Protein AF-A0A954QQU3-F1 (afdb_monomer_lite)

pLDDT: mean 91.61, std 10.64, range [36.62, 98.62]

Sequence (138 aa):
MNYIKKNVLDWFEQRMQLRDSVMLVAKHPIPAEVAKQQGWWYVFGSVTMTLFVLQVVTGICLAMVYEPTAAKAYTSLQTLNYETPFGWLIRAIHYWSASGIIVMMVMHMTRVFLMGAFKYPREVTWLFGVGLLALTLA

Foldseek 3Di:
DDDPPPDVVVVCCVPVVCVVVVCCVVPPDDPPVCCVPCPPLVCLVVLLVVLVVLLVVLVVVLVVQADPDPVCRVVSLVCLCPVDVCSVVSVVSNVVSLVSNLVSLVSNLVCCVVVVVCDPPNVVVNVVSVVVNVVSVD

Radius of gyration: 21.56 Å; chains: 1; bounding box: 44×42×62 Å

Structure (mmCIF, N/CA/C/O backbone):
data_AF-A0A954QQU3-F1
#
_entry.id   AF-A0A954QQU3-F1
#
loop_
_atom_site.group_PDB
_atom_site.id
_atom_site.type_symbol
_atom_site.label_atom_id
_atom_site.label_alt_id
_atom_site.label_comp_id
_atom_site.label_asym_id
_atom_site.label_entity_id
_atom_site.label_seq_id
_atom_site.pdbx_PDB_ins_code
_atom_site.Cartn_x
_atom_site.Cartn_y
_atom_site.Cartn_z
_atom_site.occupancy
_atom_site.B_iso_or_equiv
_atom_site.auth_seq_id
_atom_site.auth_comp_id
_atom_site.auth_asym_id
_atom_site.auth_atom_id
_atom_site.pdbx_PDB_model_num
ATOM 1 N N . MET A 1 1 ? 12.286 30.405 35.031 1.00 36.62 1 MET A N 1
ATOM 2 C CA . MET A 1 1 ? 12.736 30.735 33.661 1.00 36.62 1 MET A CA 1
ATOM 3 C C . MET A 1 1 ? 13.336 29.466 33.060 1.00 36.62 1 MET A C 1
ATOM 5 O O . MET A 1 1 ? 14.492 29.168 33.331 1.00 36.62 1 MET A O 1
ATOM 9 N N . ASN A 1 2 ? 12.541 28.638 32.372 1.00 42.75 2 ASN A N 1
ATOM 10 C CA . ASN A 1 2 ? 13.032 27.356 31.851 1.00 42.75 2 ASN A CA 1
ATOM 11 C C . ASN A 1 2 ? 13.875 27.599 30.596 1.00 42.75 2 ASN A C 1
ATOM 13 O O . ASN A 1 2 ? 13.363 28.033 29.566 1.00 42.75 2 ASN A O 1
ATOM 17 N N . TYR A 1 3 ? 15.175 27.338 30.712 1.00 51.41 3 TYR A N 1
ATOM 18 C CA . TYR A 1 3 ? 16.127 27.366 29.609 1.00 51.41 3 TYR A CA 1
ATOM 19 C C . TYR A 1 3 ? 15.754 26.286 28.587 1.00 51.41 3 TYR A C 1
ATOM 21 O O . TYR A 1 3 ? 15.961 25.095 28.816 1.00 51.41 3 TYR A O 1
ATOM 29 N N . ILE A 1 4 ? 15.192 26.707 27.453 1.00 60.66 4 ILE A N 1
ATOM 30 C CA . ILE A 1 4 ? 14.958 25.845 26.293 1.00 60.66 4 ILE A CA 1
ATOM 31 C C . ILE A 1 4 ? 16.334 25.433 25.761 1.00 60.66 4 ILE A C 1
ATOM 33 O O . ILE A 1 4 ? 17.035 26.247 25.155 1.00 60.66 4 ILE A O 1
ATOM 37 N N . LYS A 1 5 ? 16.735 24.172 25.966 1.00 58.28 5 LYS A N 1
ATOM 38 C CA . LYS A 1 5 ? 17.757 23.557 25.112 1.00 58.28 5 LYS A CA 1
ATOM 39 C C . LYS A 1 5 ? 17.168 23.532 23.708 1.00 58.28 5 LYS A C 1
ATOM 41 O O . LYS A 1 5 ? 16.339 22.685 23.433 1.00 58.28 5 LYS A O 1
ATOM 46 N N . LYS A 1 6 ? 17.529 24.495 22.857 1.00 66.75 6 LYS A N 1
ATOM 47 C CA . LYS A 1 6 ? 17.049 24.572 21.471 1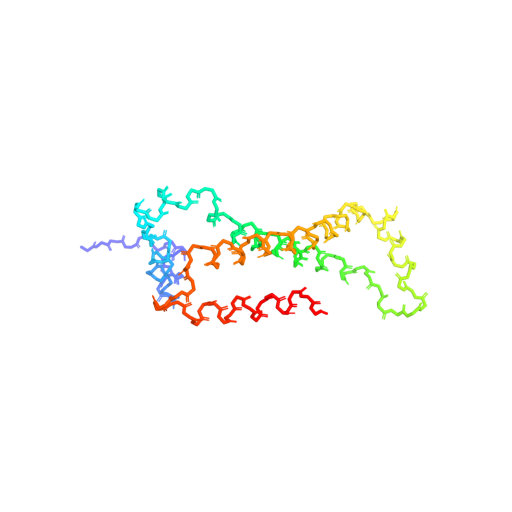.00 66.75 6 LYS A CA 1
ATOM 48 C C . LYS A 1 6 ? 17.686 23.450 20.657 1.00 66.75 6 LYS A C 1
ATOM 50 O O . LYS A 1 6 ? 18.688 23.667 19.981 1.00 66.75 6 LYS A O 1
ATOM 55 N N . ASN A 1 7 ? 17.124 22.252 20.742 1.00 83.31 7 ASN A N 1
ATOM 56 C CA . ASN A 1 7 ? 17.472 21.189 19.814 1.00 83.31 7 ASN A CA 1
ATOM 57 C C . ASN A 1 7 ? 16.719 21.415 18.495 1.00 83.31 7 ASN A C 1
ATOM 59 O O . ASN A 1 7 ? 15.717 22.130 18.448 1.00 83.31 7 ASN A O 1
ATOM 63 N N . VAL A 1 8 ? 17.196 20.800 17.409 1.00 84.19 8 VAL A N 1
ATOM 64 C CA . VAL A 1 8 ? 16.581 20.915 16.069 1.00 84.19 8 VAL A CA 1
ATOM 65 C C . VAL A 1 8 ? 15.079 20.595 16.105 1.00 84.19 8 VAL A C 1
ATOM 67 O O . VAL A 1 8 ? 14.292 21.234 15.411 1.00 84.19 8 VAL A O 1
ATOM 70 N N . LEU A 1 9 ? 14.674 19.671 16.980 1.00 82.62 9 LEU A N 1
ATOM 71 C CA . LEU A 1 9 ? 13.276 19.298 17.198 1.00 82.62 9 LEU A CA 1
ATOM 72 C C . LEU A 1 9 ? 12.420 20.459 17.727 1.00 82.62 9 LEU A C 1
ATOM 74 O O . LEU A 1 9 ? 11.331 20.684 17.208 1.00 82.62 9 LEU A O 1
ATOM 78 N N . ASP A 1 10 ? 12.914 21.240 18.691 1.00 85.25 10 ASP A N 1
ATOM 79 C CA . ASP A 1 10 ? 12.165 22.373 19.255 1.00 85.25 10 ASP A CA 1
ATOM 80 C C . ASP A 1 10 ? 12.050 23.530 18.252 1.00 85.25 10 ASP A C 1
ATOM 82 O O . ASP A 1 10 ? 11.038 24.226 18.199 1.00 85.25 10 ASP A O 1
ATOM 86 N N . TRP A 1 11 ? 13.072 23.719 17.410 1.00 86.12 11 TRP A N 1
ATOM 87 C CA . TRP A 1 11 ? 13.041 24.689 16.310 1.00 86.12 11 TRP A CA 1
ATOM 88 C C . TRP A 1 11 ? 12.014 24.316 15.232 1.00 86.12 11 TRP A C 1
ATOM 90 O O . TRP A 1 11 ? 11.355 25.207 14.682 1.00 86.12 11 TRP A O 1
ATOM 100 N N . PHE A 1 12 ? 11.890 23.017 14.929 1.00 86.69 12 PHE A N 1
ATOM 101 C CA . PHE A 1 12 ? 10.926 22.494 13.960 1.00 86.69 12 PHE A CA 1
ATOM 102 C C . PHE A 1 12 ? 9.504 22.602 14.509 1.00 86.69 12 PHE A C 1
ATOM 104 O O . PHE A 1 12 ? 8.615 23.097 13.820 1.00 86.69 12 PHE A O 1
ATOM 111 N N . GLU A 1 13 ? 9.312 22.246 15.780 1.00 88.38 13 GLU A N 1
ATOM 112 C CA . GLU A 1 13 ? 8.013 22.329 16.441 1.00 88.38 13 GLU A CA 1
ATOM 113 C C . GLU A 1 13 ? 7.488 23.765 16.521 1.00 88.38 13 GLU A C 1
ATOM 115 O O . GLU A 1 13 ? 6.323 24.004 16.230 1.00 88.38 13 GLU A O 1
ATOM 120 N N . GLN A 1 14 ? 8.343 24.753 16.800 1.00 88.38 14 GLN A N 1
ATOM 121 C CA . GLN A 1 14 ? 7.928 26.163 16.815 1.00 88.38 14 GLN A CA 1
ATOM 122 C C . GLN A 1 14 ? 7.365 26.662 15.473 1.00 88.38 14 GLN A C 1
ATOM 124 O O . GLN A 1 14 ? 6.564 27.596 15.458 1.00 88.38 14 GLN A O 1
ATOM 129 N N . ARG A 1 15 ? 7.789 26.069 14.351 1.00 90.19 15 ARG A N 1
ATOM 130 C CA . ARG A 1 15 ? 7.340 26.448 13.000 1.00 90.19 15 ARG A CA 1
ATOM 131 C C . ARG A 1 15 ? 6.144 25.642 12.542 1.00 90.19 15 ARG A C 1
ATOM 133 O O . ARG A 1 15 ? 5.222 26.198 11.961 1.00 90.19 15 ARG A O 1
ATOM 140 N N . MET A 1 16 ? 6.209 24.336 12.767 1.00 89.12 16 MET A N 1
ATOM 141 C CA . MET A 1 16 ? 5.265 23.383 12.204 1.00 89.12 16 MET A CA 1
ATOM 142 C C . MET A 1 16 ? 4.075 23.138 13.133 1.00 89.12 16 MET A C 1
ATOM 144 O O . MET A 1 16 ? 3.003 22.807 12.640 1.00 89.12 16 MET A O 1
ATOM 148 N N . GLN A 1 17 ? 4.252 23.314 14.450 1.00 88.31 17 GLN A N 1
ATOM 149 C CA . GLN A 1 17 ? 3.225 23.121 15.485 1.00 88.31 17 GLN A CA 1
ATOM 150 C C . GLN A 1 17 ? 2.485 21.780 15.325 1.00 88.31 17 GLN A C 1
ATOM 152 O O . GLN A 1 17 ? 1.267 21.678 15.475 1.00 88.31 17 GLN A O 1
ATOM 157 N N . LEU A 1 18 ? 3.231 20.738 14.941 1.00 87.38 18 LEU A N 1
ATOM 158 C CA . LEU A 1 18 ? 2.668 19.443 14.561 1.00 87.38 18 LEU A CA 1
ATOM 159 C C . LEU A 1 18 ? 2.561 18.491 15.742 1.00 87.38 18 LEU A C 1
ATOM 161 O O . LEU A 1 18 ? 1.785 17.538 15.661 1.00 87.38 18 LEU A O 1
ATOM 165 N N . ARG A 1 19 ? 3.318 18.707 16.823 1.00 86.06 19 ARG A N 1
ATOM 166 C CA . ARG A 1 19 ? 3.365 17.770 1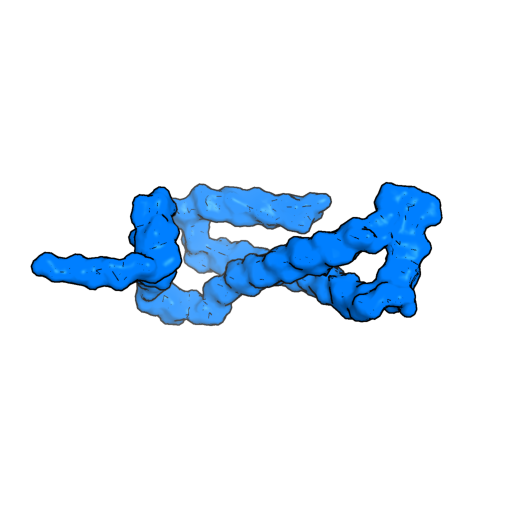7.946 1.00 86.06 19 ARG A CA 1
ATOM 167 C C . ARG A 1 19 ? 1.980 17.504 18.500 1.00 86.06 19 ARG A C 1
ATOM 169 O O . ARG A 1 19 ? 1.625 16.342 18.654 1.00 86.06 19 ARG A O 1
ATOM 176 N N . ASP A 1 20 ? 1.183 18.535 18.740 1.00 84.19 20 ASP A N 1
ATOM 177 C CA . ASP A 1 20 ? -0.147 18.353 19.322 1.00 84.19 20 ASP A CA 1
ATOM 178 C C . ASP A 1 20 ? -1.077 17.578 18.379 1.00 84.19 20 ASP A C 1
ATOM 180 O O . ASP A 1 20 ? -1.757 16.646 18.810 1.00 84.19 20 ASP A O 1
ATOM 184 N N . SER A 1 21 ? -1.018 17.866 17.075 1.00 87.62 21 SER A N 1
ATOM 185 C CA . SER A 1 21 ? -1.794 17.155 16.049 1.00 87.62 21 SER A CA 1
ATOM 186 C C . SER A 1 21 ? -1.391 15.680 15.927 1.00 87.62 21 SER A C 1
ATOM 188 O O . SER A 1 21 ? -2.243 14.795 15.874 1.00 87.62 21 SER A O 1
ATOM 190 N N . VAL A 1 22 ? -0.087 15.389 15.927 1.00 88.00 22 VAL A N 1
ATOM 191 C CA . VAL A 1 22 ? 0.434 14.016 15.857 1.00 88.00 22 VAL A CA 1
ATOM 192 C C . VAL A 1 22 ? 0.106 13.249 17.135 1.00 88.00 22 VAL A C 1
ATOM 194 O O . VAL A 1 22 ? -0.347 12.106 17.077 1.00 88.00 22 VAL A O 1
ATOM 197 N N . MET A 1 23 ? 0.299 13.872 18.298 1.00 86.88 23 MET A N 1
ATOM 198 C CA . MET A 1 23 ? 0.034 13.244 19.590 1.00 86.88 23 MET A CA 1
ATOM 199 C C . MET A 1 23 ? -1.456 12.980 19.808 1.00 86.88 23 MET A C 1
ATOM 201 O O . MET A 1 23 ? -1.786 11.974 20.433 1.00 86.88 23 MET A O 1
ATOM 205 N N . LEU A 1 24 ? -2.342 13.828 19.273 1.00 89.00 24 LEU A N 1
ATOM 206 C CA . LEU A 1 24 ? -3.790 13.610 19.284 1.00 89.00 24 LEU A CA 1
ATOM 207 C C . LEU A 1 24 ? -4.163 12.299 18.583 1.00 89.00 24 LEU A C 1
ATOM 209 O O . LEU A 1 24 ? -4.920 11.500 19.131 1.00 89.00 24 LEU A O 1
ATOM 213 N N . VAL A 1 25 ? -3.605 12.061 17.394 1.00 88.38 25 VAL A N 1
ATOM 214 C CA . VAL A 1 25 ? -3.863 10.840 16.618 1.00 88.38 25 VAL A CA 1
ATOM 215 C C . VAL A 1 25 ? -3.197 9.631 17.275 1.00 88.38 25 VAL A C 1
ATOM 217 O O . VAL A 1 25 ? -3.837 8.600 17.466 1.00 88.38 25 VAL A O 1
ATOM 220 N N . ALA A 1 26 ? -1.930 9.759 17.676 1.00 88.81 26 ALA A N 1
ATOM 221 C CA . ALA A 1 26 ? -1.150 8.655 18.233 1.00 88.81 26 ALA A CA 1
ATOM 222 C C . ALA A 1 26 ? -1.686 8.146 19.581 1.00 88.81 26 ALA A C 1
ATOM 224 O O . ALA A 1 26 ? -1.542 6.967 19.895 1.00 88.81 26 ALA A O 1
ATOM 225 N N . LYS A 1 27 ? -2.289 9.026 20.389 1.00 89.81 27 LYS A N 1
ATOM 226 C CA . LYS A 1 27 ? -2.865 8.677 21.696 1.00 89.81 27 LYS A CA 1
ATOM 227 C C . LYS A 1 27 ? -4.372 8.440 21.653 1.00 89.81 27 LYS A C 1
ATOM 229 O O . LYS A 1 27 ? -4.977 8.310 22.717 1.00 89.81 27 LYS A O 1
ATOM 234 N N . HIS A 1 28 ? -4.988 8.403 20.472 1.00 86.81 28 HIS A N 1
ATOM 235 C CA . HIS A 1 28 ? -6.425 8.188 20.375 1.00 86.81 28 HIS A CA 1
ATOM 236 C C . HIS A 1 28 ? -6.797 6.814 20.968 1.00 86.81 28 HIS A C 1
ATOM 238 O O . HIS A 1 28 ? -6.295 5.791 20.492 1.00 86.81 28 HIS A O 1
ATOM 244 N N . PRO A 1 29 ? -7.628 6.756 22.026 1.00 85.69 29 PRO A N 1
ATOM 245 C CA . PRO A 1 29 ? -7.900 5.508 22.721 1.00 85.69 29 PRO A CA 1
ATOM 246 C C . PRO A 1 29 ? -8.801 4.603 21.881 1.00 85.69 29 PRO A C 1
ATOM 248 O O . PRO A 1 29 ? -9.761 5.054 21.259 1.00 85.69 29 PRO A O 1
ATOM 251 N N . ILE A 1 30 ? -8.527 3.301 21.918 1.00 81.81 30 ILE A N 1
ATOM 252 C CA . ILE A 1 30 ? -9.427 2.286 21.368 1.00 81.81 30 ILE A CA 1
ATOM 253 C C . ILE A 1 30 ? -10.374 1.865 22.501 1.00 81.81 30 ILE A C 1
ATOM 255 O O . ILE A 1 30 ? -9.883 1.371 23.519 1.00 81.81 30 ILE A O 1
ATOM 259 N N . PRO A 1 31 ? -11.703 2.038 22.368 1.00 81.31 31 PRO A N 1
ATOM 260 C CA . PRO A 1 31 ? -12.648 1.605 23.394 1.00 81.31 31 PRO A CA 1
ATOM 261 C C . PRO A 1 31 ? -12.487 0.109 23.695 1.00 81.31 31 PRO A C 1
ATOM 263 O O . PRO A 1 31 ? -12.406 -0.710 22.772 1.00 81.31 31 PRO A O 1
ATOM 266 N N . ALA A 1 32 ? -12.436 -0.258 24.976 1.00 79.56 32 ALA A N 1
ATOM 267 C CA . ALA A 1 32 ? -12.147 -1.626 25.408 1.00 79.56 32 ALA A CA 1
ATOM 268 C C . ALA A 1 32 ? -13.196 -2.630 24.898 1.00 79.56 32 ALA A C 1
ATOM 270 O O . ALA A 1 32 ? -12.869 -3.765 24.547 1.00 79.56 32 ALA A O 1
ATOM 271 N N . GLU A 1 33 ? -14.449 -2.196 24.788 1.00 76.69 33 GLU A N 1
ATOM 272 C CA . GLU A 1 33 ? -15.567 -2.967 24.251 1.00 76.69 33 GLU A CA 1
ATOM 273 C C . GLU A 1 33 ? -15.334 -3.330 22.781 1.00 76.69 33 GLU A C 1
ATOM 275 O O . GLU A 1 33 ? -15.543 -4.476 22.383 1.00 76.69 33 GLU A O 1
ATOM 280 N N . VAL A 1 34 ? -14.837 -2.378 21.984 1.00 74.88 34 VAL A N 1
ATOM 281 C CA . VAL A 1 34 ? -14.518 -2.583 20.563 1.00 74.88 34 VAL A CA 1
ATOM 282 C C . VAL A 1 34 ? -13.327 -3.525 20.423 1.00 74.88 34 VAL A C 1
ATOM 284 O O . VAL A 1 34 ? -13.382 -4.467 19.632 1.00 74.88 34 VAL A O 1
ATOM 287 N N . ALA A 1 35 ? -12.283 -3.324 21.231 1.00 73.44 35 ALA A N 1
ATOM 288 C CA . ALA A 1 35 ? -11.108 -4.193 21.243 1.00 73.44 35 ALA A CA 1
ATOM 289 C C . ALA A 1 35 ? -11.477 -5.650 21.584 1.00 73.44 35 ALA A C 1
ATOM 291 O O . ALA A 1 35 ? -11.011 -6.580 20.925 1.00 73.44 35 ALA A O 1
ATOM 292 N N . LYS A 1 36 ? -12.371 -5.852 22.561 1.00 73.25 36 LYS A N 1
ATOM 293 C CA . LYS A 1 36 ? -12.833 -7.179 22.987 1.00 73.25 36 LYS A CA 1
ATOM 294 C C . LYS A 1 36 ? -13.736 -7.862 21.954 1.00 73.25 36 LYS A C 1
ATOM 296 O O . LYS A 1 36 ? -13.626 -9.070 21.771 1.00 73.25 36 LYS A O 1
ATOM 301 N N . GLN A 1 37 ? -14.628 -7.118 21.298 1.00 72.31 37 GLN A N 1
ATOM 302 C CA . GLN A 1 37 ? -15.587 -7.677 20.335 1.00 72.31 37 GLN A CA 1
ATOM 303 C C . GLN A 1 37 ? -14.973 -7.953 18.959 1.00 72.31 37 GLN A C 1
ATOM 305 O O . GLN A 1 37 ? -15.361 -8.911 18.297 1.00 72.31 37 GLN A O 1
ATOM 310 N N . GLN A 1 38 ? -14.038 -7.114 18.508 1.00 73.69 38 GLN A N 1
ATOM 311 C CA . GLN A 1 38 ? -13.494 -7.207 17.151 1.00 73.69 38 GLN A CA 1
ATOM 312 C C . GLN A 1 38 ? -12.234 -8.078 17.078 1.00 73.69 38 GLN A C 1
ATOM 314 O O . GLN A 1 38 ? -11.980 -8.679 16.036 1.00 73.69 38 GLN A O 1
ATOM 319 N N . GLY A 1 39 ? -11.445 -8.176 18.157 1.00 81.94 39 GLY A N 1
ATOM 320 C CA . GLY A 1 39 ? -10.236 -9.004 18.197 1.00 81.94 39 GLY A CA 1
ATOM 321 C C . GLY A 1 39 ? -9.320 -8.792 16.983 1.00 81.94 39 GLY A C 1
ATOM 322 O O . GLY A 1 39 ? -9.028 -7.662 16.592 1.00 81.94 39 GLY A O 1
ATOM 323 N N . TRP A 1 40 ? -8.900 -9.890 16.347 1.00 84.88 40 TRP A N 1
ATOM 324 C CA . TRP A 1 40 ? -8.012 -9.871 15.175 1.00 84.88 40 TRP A CA 1
ATOM 325 C C . TRP A 1 40 ? -8.656 -9.332 13.885 1.00 84.88 40 TRP A C 1
ATOM 327 O O . TRP A 1 40 ? -7.936 -8.943 12.967 1.00 84.88 40 TRP A O 1
ATOM 337 N N . TRP A 1 41 ? -9.988 -9.230 13.809 1.00 86.19 41 TRP A N 1
ATOM 338 C CA . TRP A 1 41 ? -10.691 -8.745 12.611 1.00 86.19 41 TRP A CA 1
ATOM 339 C C . TRP A 1 41 ? -10.416 -7.265 12.303 1.00 86.19 41 TRP A C 1
ATOM 341 O O . TRP A 1 41 ? -10.555 -6.834 11.157 1.00 86.19 41 TRP A O 1
ATOM 351 N N . TYR A 1 42 ? -9.993 -6.475 13.297 1.00 87.62 42 TYR A N 1
ATOM 352 C CA . TYR A 1 42 ? -9.649 -5.061 13.098 1.00 87.62 42 TYR A CA 1
ATOM 353 C C . TYR A 1 42 ? -8.363 -4.854 12.284 1.00 87.62 42 TYR A C 1
ATOM 355 O O . TYR A 1 42 ? -8.150 -3.776 11.730 1.00 87.62 42 TYR A O 1
ATOM 363 N N . VAL A 1 43 ? -7.518 -5.885 12.175 1.00 91.88 43 VAL A N 1
ATOM 364 C CA . VAL A 1 43 ? -6.174 -5.779 11.590 1.00 91.88 43 VAL A CA 1
ATOM 365 C C . VAL A 1 43 ? -6.211 -5.714 10.058 1.00 91.88 43 VAL A C 1
ATOM 367 O O . VAL A 1 43 ? -5.330 -5.124 9.447 1.00 91.88 43 VAL A O 1
ATOM 370 N N . PHE A 1 44 ? -7.257 -6.219 9.398 1.00 95.38 44 PHE A N 1
ATOM 371 C CA . PHE A 1 44 ? -7.306 -6.262 7.926 1.00 95.38 44 PHE A CA 1
ATOM 372 C C . PHE A 1 44 ? -7.173 -4.892 7.251 1.00 95.38 44 PHE A C 1
ATOM 374 O O . PHE A 1 44 ? -6.593 -4.792 6.171 1.00 95.38 44 PHE A O 1
ATOM 381 N N . GLY A 1 45 ? -7.653 -3.825 7.899 1.00 94.56 45 GLY A N 1
ATOM 382 C CA . GLY A 1 45 ? -7.491 -2.466 7.378 1.00 94.56 45 GLY A CA 1
ATOM 383 C C . GLY A 1 45 ? -6.027 -2.021 7.365 1.00 94.56 45 GLY A C 1
ATOM 384 O O . GLY A 1 45 ? -5.551 -1.505 6.355 1.00 94.56 45 GLY A O 1
ATOM 385 N N . SER A 1 46 ? -5.287 -2.273 8.451 1.00 94.56 46 SER A N 1
ATOM 386 C CA . SER A 1 46 ? -3.866 -1.922 8.521 1.00 94.56 46 SER A CA 1
ATOM 387 C C . SER A 1 46 ? -3.014 -2.808 7.617 1.00 94.56 46 SER A C 1
ATOM 389 O O . SER A 1 46 ? -2.132 -2.274 6.956 1.00 94.56 46 SER A O 1
ATOM 391 N N . VAL A 1 47 ? -3.318 -4.106 7.482 1.00 97.44 47 VAL A N 1
ATOM 392 C CA . VAL A 1 47 ? -2.629 -4.976 6.504 1.00 97.44 47 VAL A CA 1
ATOM 393 C C . VAL A 1 47 ? -2.827 -4.458 5.083 1.00 97.44 47 VAL A C 1
ATOM 395 O O . VAL A 1 47 ? -1.856 -4.348 4.340 1.00 97.44 47 VAL A O 1
ATOM 398 N N . THR A 1 48 ? -4.056 -4.081 4.714 1.00 97.94 48 THR A N 1
ATOM 399 C CA . THR A 1 48 ? -4.345 -3.502 3.391 1.00 97.94 48 THR A CA 1
ATOM 400 C C . THR A 1 48 ? -3.508 -2.242 3.150 1.00 97.94 48 THR A C 1
ATOM 402 O O . THR A 1 48 ? -2.900 -2.102 2.092 1.00 97.94 48 THR A O 1
ATOM 405 N N . MET A 1 49 ? -3.400 -1.359 4.150 1.00 97.44 49 MET A N 1
ATOM 406 C CA . MET A 1 49 ? -2.565 -0.155 4.070 1.00 97.44 49 MET A CA 1
ATOM 407 C C . MET A 1 49 ? -1.070 -0.479 3.946 1.00 97.44 49 MET A C 1
ATOM 409 O O . MET A 1 49 ? -0.374 0.113 3.126 1.00 97.44 49 MET A O 1
ATOM 413 N N . THR A 1 50 ? -0.561 -1.437 4.724 1.00 98.12 50 THR A N 1
ATOM 414 C CA . THR A 1 50 ? 0.839 -1.878 4.639 1.00 98.12 50 THR A CA 1
ATOM 415 C C . THR A 1 50 ? 1.162 -2.445 3.258 1.00 98.12 50 THR A C 1
ATOM 417 O O . THR A 1 50 ? 2.183 -2.083 2.676 1.00 98.12 50 THR A O 1
ATOM 420 N N . LEU A 1 51 ? 0.284 -3.288 2.707 1.00 98.50 51 LEU A N 1
ATOM 421 C CA . LEU A 1 51 ? 0.454 -3.843 1.365 1.00 98.50 51 LEU A CA 1
ATOM 422 C C . LEU A 1 51 ? 0.375 -2.759 0.287 1.00 98.50 51 LEU A C 1
ATOM 424 O O . LEU A 1 51 ? 1.153 -2.801 -0.658 1.00 98.50 51 LEU A O 1
ATOM 428 N N . PHE A 1 52 ? -0.492 -1.757 0.446 1.00 98.38 52 PHE A N 1
ATOM 429 C CA . PHE A 1 52 ? -0.541 -0.607 -0.457 1.00 98.38 52 PHE A CA 1
ATOM 430 C C . PHE A 1 52 ? 0.765 0.201 -0.445 1.00 98.38 52 PHE A C 1
ATOM 432 O O . PHE A 1 52 ? 1.304 0.509 -1.505 1.00 98.38 52 PHE A O 1
ATOM 439 N N . VAL A 1 53 ? 1.331 0.491 0.732 1.00 98.56 53 VAL A N 1
ATOM 440 C CA . VAL A 1 53 ? 2.642 1.160 0.830 1.00 98.56 53 VAL A CA 1
ATOM 441 C C . VAL A 1 53 ? 3.724 0.329 0.137 1.00 98.56 53 VAL A C 1
ATOM 443 O O . VAL A 1 53 ? 4.521 0.869 -0.632 1.00 98.56 53 VAL A O 1
ATOM 446 N N . LEU A 1 54 ? 3.721 -0.989 0.351 1.00 98.38 54 LEU A N 1
ATOM 447 C CA . LEU A 1 54 ? 4.638 -1.906 -0.324 1.00 98.38 54 LEU A CA 1
ATOM 448 C C . LEU A 1 54 ? 4.445 -1.884 -1.850 1.00 98.38 54 LEU A C 1
ATOM 450 O O . LEU A 1 54 ? 5.432 -1.862 -2.587 1.00 98.38 54 LEU A O 1
ATOM 454 N N . GLN A 1 55 ? 3.200 -1.814 -2.325 1.00 98.50 55 GLN A N 1
ATOM 455 C CA . GLN A 1 55 ? 2.855 -1.705 -3.743 1.00 98.50 55 GLN A CA 1
ATOM 456 C C . GLN A 1 55 ? 3.402 -0.422 -4.369 1.00 98.50 55 GLN A C 1
ATOM 458 O O . GLN A 1 55 ? 3.996 -0.477 -5.442 1.00 98.50 55 GLN A O 1
ATOM 463 N N . VAL A 1 56 ? 3.239 0.721 -3.697 1.00 98.50 56 VAL A N 1
ATOM 464 C CA . VAL A 1 56 ? 3.732 2.020 -4.179 1.00 98.50 56 VAL A CA 1
ATOM 465 C C . VAL A 1 56 ? 5.254 2.016 -4.262 1.00 98.50 56 VAL A C 1
ATOM 467 O O . VAL A 1 56 ? 5.811 2.359 -5.302 1.00 98.50 56 VAL A O 1
ATOM 470 N N . VAL A 1 57 ? 5.935 1.582 -3.198 1.00 98.50 57 VAL A N 1
ATOM 471 C CA . VAL A 1 57 ? 7.404 1.552 -3.156 1.00 98.50 57 VAL A CA 1
ATOM 472 C C . VAL A 1 57 ? 7.958 0.634 -4.243 1.00 98.50 57 VAL A C 1
ATOM 474 O O . VAL A 1 57 ? 8.798 1.053 -5.037 1.00 98.50 57 VAL A O 1
ATOM 477 N N . THR A 1 58 ? 7.458 -0.600 -4.330 1.00 98.38 58 THR A N 1
ATOM 478 C CA . THR A 1 58 ? 7.905 -1.541 -5.367 1.00 98.38 58 THR A CA 1
ATOM 479 C C . THR A 1 58 ? 7.527 -1.069 -6.770 1.00 98.38 58 THR A C 1
ATOM 481 O O . THR A 1 58 ? 8.327 -1.220 -7.685 1.00 98.38 58 THR A O 1
ATOM 484 N N . GLY A 1 59 ? 6.367 -0.434 -6.947 1.00 98.25 59 GLY A N 1
ATOM 485 C CA . GLY A 1 59 ? 5.930 0.128 -8.226 1.00 98.25 59 GLY A CA 1
ATOM 486 C C . GLY A 1 59 ? 6.848 1.237 -8.729 1.00 98.25 59 GLY A C 1
ATOM 487 O O . GLY A 1 59 ? 7.221 1.229 -9.898 1.00 98.25 59 GLY A O 1
ATOM 488 N N . ILE A 1 60 ? 7.289 2.133 -7.840 1.00 98.38 60 ILE A N 1
ATOM 489 C CA . ILE A 1 60 ? 8.290 3.159 -8.165 1.00 98.38 60 ILE A CA 1
ATOM 490 C C . ILE A 1 60 ? 9.598 2.501 -8.619 1.00 98.38 60 ILE A C 1
ATOM 492 O O . ILE A 1 60 ? 10.147 2.894 -9.645 1.00 98.38 60 ILE A O 1
ATOM 496 N N . CYS A 1 61 ? 10.077 1.473 -7.910 1.00 97.25 61 CYS A N 1
ATOM 497 C CA . CYS A 1 61 ? 11.286 0.746 -8.308 1.00 97.25 61 CYS A CA 1
ATOM 498 C C . CYS A 1 61 ? 11.147 0.088 -9.690 1.00 97.25 61 CYS A C 1
ATOM 500 O O . CYS A 1 61 ? 12.068 0.157 -10.498 1.00 97.25 61 CYS A O 1
ATOM 502 N N . LEU A 1 62 ? 9.998 -0.529 -9.981 1.00 98.00 62 LEU A N 1
ATOM 503 C CA . LEU A 1 62 ? 9.731 -1.150 -11.282 1.00 98.00 62 LEU A CA 1
ATOM 504 C C . LEU A 1 62 ? 9.659 -0.113 -12.409 1.00 98.00 62 LEU A C 1
ATOM 506 O O . LEU A 1 62 ? 10.199 -0.342 -13.491 1.00 98.00 62 LEU A O 1
ATOM 510 N N . ALA A 1 63 ? 9.042 1.041 -12.147 1.00 97.19 63 ALA A N 1
ATOM 511 C CA . ALA A 1 63 ? 8.905 2.129 -13.110 1.00 97.19 63 ALA A CA 1
ATOM 512 C C . ALA A 1 63 ? 10.250 2.749 -13.529 1.00 97.19 63 ALA A C 1
ATOM 514 O O . ALA A 1 63 ? 10.330 3.346 -14.597 1.00 97.19 63 ALA A O 1
ATOM 515 N N . MET A 1 64 ? 11.315 2.587 -12.733 1.00 96.00 64 MET A N 1
ATOM 516 C CA . MET A 1 64 ? 12.663 3.039 -13.104 1.00 96.00 64 MET A CA 1
ATOM 517 C C . MET A 1 64 ? 13.305 2.197 -14.219 1.00 96.00 64 MET A C 1
ATOM 519 O O . MET A 1 64 ? 14.260 2.657 -14.840 1.00 96.00 64 MET A O 1
ATOM 523 N N . VAL A 1 65 ? 12.809 0.978 -14.467 1.00 95.50 65 VAL A N 1
ATOM 524 C CA . VAL A 1 65 ? 13.362 0.041 -15.467 1.00 95.50 65 VAL A CA 1
ATOM 525 C C . VAL A 1 65 ? 12.368 -0.257 -16.592 1.00 95.50 65 VAL A C 1
ATOM 527 O O . VAL A 1 65 ? 12.770 -0.494 -17.729 1.00 95.50 65 VAL A O 1
ATOM 530 N N . TYR A 1 66 ? 11.069 -0.271 -16.294 1.00 97.50 66 TYR A N 1
ATOM 531 C CA . TYR A 1 66 ? 10.037 -0.632 -17.259 1.00 97.50 66 TYR A CA 1
ATOM 532 C C . TYR A 1 66 ? 9.904 0.397 -18.394 1.00 97.50 66 TYR A C 1
ATOM 534 O O . TYR A 1 66 ? 9.718 1.586 -18.146 1.00 97.50 66 TYR A O 1
ATOM 542 N N . GLU A 1 67 ? 9.920 -0.072 -19.648 1.00 97.88 67 GLU A N 1
ATOM 543 C CA . GLU A 1 67 ? 9.690 0.766 -20.832 1.00 97.88 67 GLU A CA 1
ATOM 544 C C . GLU A 1 67 ? 8.256 0.566 -21.367 1.00 97.88 67 GLU A C 1
ATOM 546 O O . GLU A 1 67 ? 7.967 -0.478 -21.964 1.00 97.88 67 GLU A O 1
ATOM 551 N N . PRO A 1 68 ? 7.346 1.554 -21.232 1.00 97.06 68 PRO A N 1
ATOM 552 C CA . PRO A 1 68 ? 5.934 1.418 -21.598 1.00 97.06 68 PRO A CA 1
ATOM 553 C C . PRO A 1 68 ? 5.692 1.619 -23.107 1.00 97.06 68 PRO A C 1
ATOM 555 O O . PRO A 1 68 ? 4.868 2.433 -23.518 1.00 97.06 68 PRO A O 1
ATOM 558 N N . THR A 1 69 ? 6.417 0.887 -23.957 1.00 97.75 69 THR A N 1
ATOM 559 C CA . THR A 1 69 ? 6.213 0.882 -25.417 1.00 97.75 69 THR A CA 1
ATOM 560 C C . THR A 1 69 ? 5.962 -0.535 -25.916 1.00 97.75 69 THR A C 1
ATOM 562 O O . THR A 1 69 ? 6.553 -1.487 -25.408 1.00 97.75 69 THR A O 1
ATOM 565 N N . ALA A 1 70 ? 5.121 -0.699 -26.942 1.00 96.75 70 ALA A N 1
ATOM 566 C CA . ALA A 1 70 ? 4.766 -2.026 -27.459 1.00 96.75 70 ALA A CA 1
ATOM 567 C C . ALA A 1 70 ? 5.995 -2.844 -27.906 1.00 96.75 70 ALA A C 1
ATOM 569 O O . ALA A 1 70 ? 6.023 -4.059 -27.744 1.00 96.75 70 ALA A O 1
ATOM 570 N N . ALA A 1 71 ? 7.029 -2.168 -28.416 1.00 97.44 71 ALA A N 1
ATOM 571 C CA . ALA A 1 71 ? 8.261 -2.800 -28.874 1.00 97.44 71 ALA A CA 1
ATOM 572 C C . ALA A 1 71 ? 9.163 -3.302 -27.733 1.00 97.44 71 ALA A C 1
ATOM 574 O O . ALA A 1 71 ? 9.912 -4.253 -27.936 1.00 97.44 71 ALA A O 1
ATOM 575 N N . LYS A 1 72 ? 9.119 -2.668 -26.551 1.00 97.56 72 LYS A N 1
ATOM 576 C CA . LYS A 1 72 ? 10.096 -2.902 -25.471 1.00 97.56 72 LYS A CA 1
ATOM 577 C C . LYS A 1 72 ? 9.507 -3.311 -24.119 1.00 97.56 72 LYS A C 1
ATOM 579 O O . LYS A 1 72 ? 10.258 -3.641 -23.201 1.00 97.56 72 LYS A O 1
ATOM 584 N N . ALA A 1 73 ? 8.184 -3.338 -23.974 1.00 96.88 73 ALA A N 1
ATOM 585 C CA . ALA A 1 73 ? 7.533 -3.730 -22.724 1.00 96.88 73 ALA A CA 1
ATOM 586 C C . ALA A 1 73 ? 7.993 -5.120 -22.255 1.00 96.88 73 ALA A C 1
ATOM 588 O O . ALA A 1 73 ? 8.367 -5.297 -21.099 1.00 96.88 73 ALA A O 1
ATOM 589 N N . TYR A 1 74 ? 8.052 -6.100 -23.160 1.00 97.00 74 TYR A N 1
ATOM 590 C CA . TYR A 1 74 ? 8.493 -7.449 -22.805 1.00 97.00 74 TYR A CA 1
ATOM 591 C C . TYR A 1 74 ? 10.001 -7.535 -22.531 1.00 97.00 74 TYR A C 1
ATOM 593 O O . TYR A 1 74 ? 10.409 -8.145 -21.544 1.00 97.00 74 TYR A O 1
ATOM 601 N N . THR A 1 75 ? 10.835 -6.901 -23.358 1.00 97.88 75 THR A N 1
ATOM 602 C CA . THR A 1 75 ? 12.295 -6.951 -23.187 1.00 97.88 75 THR A CA 1
ATOM 603 C C . THR A 1 75 ? 12.739 -6.242 -21.906 1.00 97.88 75 THR A C 1
ATOM 605 O O . THR A 1 75 ? 13.573 -6.776 -21.183 1.00 97.88 75 THR A O 1
ATOM 608 N N . SER A 1 76 ? 12.121 -5.112 -21.538 1.00 97.19 76 SER A N 1
ATOM 609 C CA . SER A 1 76 ? 12.397 -4.441 -20.254 1.00 97.19 76 SER A CA 1
ATOM 610 C C . SER A 1 76 ? 12.033 -5.315 -19.042 1.00 97.19 76 SER A C 1
ATOM 612 O O . SER A 1 76 ? 12.748 -5.315 -18.040 1.00 97.19 76 SER A O 1
ATOM 614 N N . LEU A 1 77 ? 10.991 -6.156 -19.141 1.00 96.31 77 LEU A N 1
ATOM 615 C CA . LEU A 1 77 ? 10.672 -7.154 -18.111 1.00 96.31 77 LEU A CA 1
ATOM 616 C C . LEU A 1 77 ? 11.690 -8.303 -18.038 1.00 96.31 77 LEU A C 1
ATOM 618 O O . LEU A 1 77 ? 11.865 -8.877 -16.959 1.00 96.31 77 LEU A O 1
ATOM 622 N N . GLN A 1 78 ? 12.341 -8.659 -19.151 1.00 97.44 78 GLN A N 1
ATOM 623 C CA . GLN A 1 78 ? 13.438 -9.633 -19.157 1.00 97.44 78 GLN A CA 1
ATOM 624 C C . GLN A 1 78 ? 14.681 -9.052 -18.474 1.00 97.44 78 GLN A C 1
ATOM 626 O O . GLN A 1 78 ? 15.205 -9.690 -17.561 1.00 97.44 78 GLN A O 1
ATOM 631 N N . THR A 1 79 ? 15.078 -7.823 -18.820 1.00 96.56 79 THR A N 1
ATOM 632 C CA . THR A 1 79 ? 16.159 -7.090 -18.136 1.00 96.56 79 THR A CA 1
ATOM 633 C C . THR A 1 79 ? 15.896 -6.989 -16.636 1.00 96.56 79 THR A C 1
ATOM 635 O O . THR A 1 79 ? 16.767 -7.289 -15.821 1.00 96.56 79 THR A O 1
ATOM 638 N N . LEU A 1 80 ? 14.667 -6.657 -16.237 1.00 96.19 80 LEU A N 1
ATOM 639 C CA . LEU A 1 80 ? 14.290 -6.607 -14.828 1.00 96.19 80 LEU A CA 1
ATOM 640 C C . LEU A 1 80 ? 14.455 -7.966 -14.120 1.00 96.19 80 LEU A C 1
ATOM 642 O O . LEU A 1 80 ? 14.907 -8.022 -12.982 1.00 96.19 80 LEU A O 1
ATOM 646 N N . ASN A 1 81 ? 14.087 -9.071 -14.767 1.00 96.44 81 ASN A N 1
ATOM 647 C CA . ASN A 1 81 ? 14.162 -10.396 -14.151 1.00 96.44 81 ASN A CA 1
ATOM 648 C C . ASN A 1 81 ? 15.582 -10.960 -14.064 1.00 96.44 81 ASN A C 1
ATOM 650 O O . ASN A 1 81 ? 15.899 -11.631 -13.083 1.00 96.44 81 ASN A O 1
ATOM 654 N N . TYR A 1 82 ? 16.387 -10.759 -15.106 1.00 97.19 82 TYR A N 1
ATOM 655 C CA . TYR A 1 82 ? 17.623 -11.519 -15.305 1.00 97.19 82 TYR A CA 1
ATOM 656 C C . TYR A 1 82 ? 18.890 -10.672 -15.210 1.00 97.19 82 TYR A C 1
ATOM 658 O O . TYR A 1 82 ? 19.940 -11.200 -14.861 1.00 97.19 82 TYR A O 1
ATOM 666 N N . GLU A 1 83 ? 18.802 -9.373 -15.488 1.00 96.44 83 GLU A N 1
ATOM 667 C CA . GLU A 1 83 ? 19.966 -8.481 -15.547 1.00 96.44 83 GLU A CA 1
ATOM 668 C C . GLU A 1 83 ? 20.003 -7.514 -14.357 1.00 96.44 83 GLU A C 1
ATOM 670 O O . GLU A 1 83 ? 21.075 -7.148 -13.881 1.00 96.44 83 GLU A O 1
ATOM 675 N N . THR A 1 84 ? 18.837 -7.126 -13.831 1.00 95.00 84 THR A N 1
ATOM 676 C CA . THR A 1 84 ? 18.732 -6.207 -12.692 1.00 95.00 84 THR A CA 1
ATOM 677 C C . THR A 1 84 ? 18.879 -6.966 -11.368 1.00 95.00 84 THR A C 1
ATOM 679 O O . THR A 1 84 ? 18.068 -7.854 -11.076 1.00 95.00 84 THR A O 1
ATOM 682 N N . PRO A 1 85 ? 19.846 -6.604 -10.502 1.00 95.50 85 PRO A N 1
ATOM 683 C CA . PRO A 1 85 ? 19.976 -7.202 -9.177 1.00 95.50 85 PRO A CA 1
ATOM 684 C C . PRO A 1 85 ? 18.672 -7.082 -8.379 1.00 95.50 85 PRO A C 1
ATOM 686 O O . PRO A 1 85 ? 18.117 -5.996 -8.245 1.00 95.50 85 PRO A O 1
ATOM 689 N N . PHE A 1 86 ? 18.174 -8.206 -7.856 1.00 96.75 86 PHE A N 1
ATOM 690 C CA . PHE A 1 86 ? 16.894 -8.312 -7.133 1.00 96.75 86 PHE A CA 1
ATOM 691 C C . PHE A 1 86 ? 15.634 -7.891 -7.913 1.00 96.75 86 PHE A C 1
ATOM 693 O O . PHE A 1 86 ? 14.549 -7.874 -7.328 1.00 96.75 86 PHE A O 1
ATOM 700 N N . GLY A 1 87 ? 15.712 -7.606 -9.216 1.00 97.00 87 GLY A N 1
ATOM 701 C CA . GLY A 1 87 ? 14.544 -7.147 -9.971 1.00 97.00 87 GLY A CA 1
ATOM 702 C C . GLY A 1 87 ? 13.427 -8.197 -10.036 1.00 97.00 87 GLY A C 1
ATOM 703 O O . GLY A 1 87 ? 12.258 -7.857 -9.845 1.00 97.00 87 GLY A O 1
ATOM 704 N N . TRP A 1 88 ? 13.771 -9.487 -10.150 1.00 97.00 88 TRP A N 1
ATOM 705 C CA . TRP A 1 88 ? 12.809 -10.596 -10.038 1.00 97.00 88 TRP A CA 1
ATOM 706 C C . TRP A 1 88 ? 12.075 -10.614 -8.687 1.00 97.00 88 TRP A C 1
ATOM 708 O O . TRP A 1 88 ? 10.875 -10.886 -8.638 1.00 97.00 88 TRP A O 1
ATOM 718 N N . LEU A 1 89 ? 12.780 -10.298 -7.594 1.00 97.94 89 LEU A N 1
ATOM 719 C CA . LEU A 1 89 ? 12.233 -10.303 -6.239 1.00 97.94 89 LEU A CA 1
ATOM 720 C C . LEU A 1 89 ? 11.273 -9.131 -6.055 1.00 97.94 89 LEU A C 1
ATOM 722 O O . LEU A 1 89 ? 10.148 -9.331 -5.609 1.00 97.94 89 LEU A O 1
ATOM 726 N N . ILE A 1 90 ? 11.685 -7.922 -6.448 1.00 98.06 90 ILE A N 1
ATOM 727 C CA . ILE A 1 90 ? 10.830 -6.729 -6.383 1.00 98.06 90 ILE A CA 1
ATOM 728 C C . ILE A 1 90 ? 9.570 -6.926 -7.228 1.00 98.06 90 ILE A C 1
ATOM 730 O O . ILE A 1 90 ? 8.470 -6.621 -6.767 1.00 98.06 90 ILE A O 1
ATOM 734 N N . ARG A 1 91 ? 9.701 -7.514 -8.423 1.00 97.56 91 ARG A N 1
ATOM 735 C CA . ARG A 1 91 ? 8.552 -7.832 -9.278 1.00 97.56 91 ARG A CA 1
ATOM 736 C C . ARG A 1 91 ? 7.616 -8.852 -8.636 1.00 97.56 91 ARG A C 1
ATOM 738 O O . ARG A 1 91 ? 6.402 -8.677 -8.688 1.00 97.56 91 ARG A O 1
ATOM 745 N N . ALA A 1 92 ? 8.164 -9.898 -8.017 1.00 98.19 92 ALA A N 1
ATOM 746 C CA . ALA A 1 92 ? 7.371 -10.889 -7.300 1.00 98.19 92 ALA A CA 1
ATOM 747 C C . ALA A 1 92 ? 6.635 -10.258 -6.110 1.00 98.19 92 ALA A C 1
ATOM 749 O O . ALA A 1 92 ? 5.433 -10.465 -5.965 1.00 98.19 92 ALA A O 1
ATOM 750 N N . ILE A 1 93 ? 7.316 -9.441 -5.300 1.00 98.50 93 ILE A N 1
ATOM 751 C CA . ILE A 1 93 ? 6.698 -8.730 -4.174 1.00 98.50 93 ILE A CA 1
ATOM 752 C C . ILE A 1 93 ? 5.562 -7.833 -4.671 1.00 98.50 93 ILE A C 1
ATOM 754 O O . ILE A 1 93 ? 4.482 -7.873 -4.090 1.00 98.50 93 ILE A O 1
ATOM 758 N N . HIS A 1 94 ? 5.764 -7.079 -5.754 1.00 98.56 94 HIS A N 1
ATOM 759 C CA . HIS A 1 94 ? 4.730 -6.219 -6.339 1.00 98.56 94 HIS A CA 1
ATOM 760 C C . HIS A 1 94 ? 3.502 -7.017 -6.808 1.00 98.56 94 HIS A C 1
ATOM 762 O O . HIS A 1 94 ? 2.365 -6.609 -6.588 1.00 98.56 94 HIS A O 1
ATOM 768 N N . TYR A 1 95 ? 3.710 -8.186 -7.419 1.00 98.31 95 TYR A N 1
ATOM 769 C CA . TYR A 1 95 ? 2.622 -9.059 -7.866 1.00 98.31 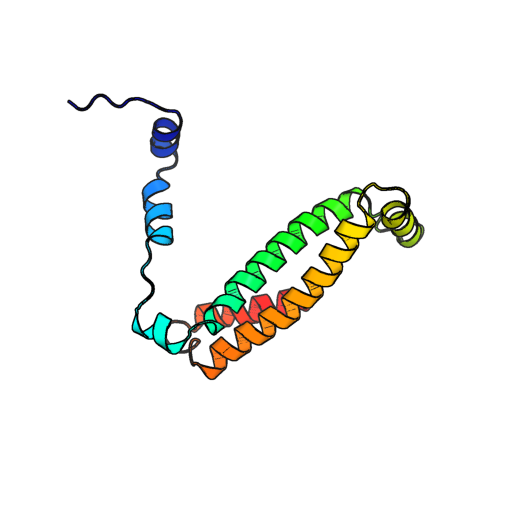95 TYR A CA 1
ATOM 770 C C . TYR A 1 95 ? 1.835 -9.673 -6.694 1.00 98.31 95 TYR A C 1
ATOM 772 O O . TYR A 1 95 ? 0.601 -9.631 -6.658 1.00 98.31 95 TYR A O 1
ATOM 780 N N . TRP A 1 96 ? 2.543 -10.228 -5.706 1.00 98.50 96 TRP A N 1
ATOM 781 C CA . TRP A 1 96 ? 1.915 -10.850 -4.538 1.00 98.50 96 TRP A CA 1
ATOM 782 C C . TRP A 1 96 ? 1.239 -9.822 -3.630 1.00 98.50 96 TRP A C 1
ATOM 784 O O . TRP A 1 96 ? 0.172 -10.101 -3.086 1.00 98.50 96 TRP A O 1
ATOM 794 N N . SER A 1 97 ? 1.810 -8.621 -3.512 1.00 98.44 97 SER A N 1
ATOM 795 C CA . SER A 1 97 ? 1.215 -7.522 -2.747 1.00 98.44 97 SER A CA 1
ATOM 796 C C . SER A 1 97 ? -0.086 -7.048 -3.386 1.00 98.44 97 SER A C 1
ATOM 798 O O . SER A 1 97 ? -1.072 -6.924 -2.667 1.00 98.44 97 SER A O 1
ATOM 800 N N . ALA A 1 98 ? -0.150 -6.907 -4.717 1.00 98.31 98 ALA A N 1
ATOM 801 C CA . ALA A 1 98 ? -1.391 -6.574 -5.423 1.00 98.31 98 ALA A CA 1
ATOM 802 C C . ALA A 1 98 ? -2.506 -7.593 -5.135 1.00 98.31 98 ALA A C 1
ATOM 804 O O . ALA A 1 98 ? -3.615 -7.222 -4.752 1.00 98.31 98 ALA A O 1
ATOM 805 N N . SER A 1 99 ? -2.190 -8.889 -5.232 1.00 98.19 99 SER A N 1
ATOM 806 C CA . SER A 1 99 ? -3.143 -9.962 -4.910 1.00 98.19 99 SER A CA 1
ATOM 807 C C . SER A 1 99 ? -3.577 -9.911 -3.439 1.00 98.19 99 SER A C 1
ATOM 809 O O . SER A 1 99 ? -4.759 -10.050 -3.118 1.00 98.19 99 SER A O 1
ATOM 811 N N . GLY A 1 100 ? -2.626 -9.659 -2.537 1.00 98.25 100 GLY A N 1
ATOM 812 C CA . GLY A 1 100 ? -2.878 -9.506 -1.109 1.00 98.25 100 GLY A CA 1
ATOM 813 C C . GLY A 1 100 ? -3.777 -8.313 -0.778 1.00 98.25 100 GLY A C 1
ATOM 814 O O . GLY A 1 100 ? -4.642 -8.449 0.085 1.00 98.25 100 GLY A O 1
ATOM 815 N N . ILE A 1 101 ? -3.625 -7.176 -1.470 1.00 98.62 101 ILE A N 1
ATOM 816 C CA . ILE A 1 101 ? -4.486 -5.996 -1.292 1.00 98.62 101 ILE A CA 1
ATOM 817 C C . ILE A 1 101 ? -5.941 -6.377 -1.550 1.00 98.62 101 ILE A C 1
ATOM 819 O O . ILE A 1 101 ? -6.784 -6.091 -0.706 1.00 98.62 101 ILE A O 1
ATOM 823 N N . ILE A 1 102 ? -6.238 -7.065 -2.657 1.00 98.06 102 ILE A N 1
ATOM 824 C CA . ILE A 1 102 ? -7.614 -7.458 -2.996 1.00 98.06 102 ILE A CA 1
ATOM 825 C C . ILE A 1 102 ? -8.211 -8.360 -1.914 1.00 98.06 102 ILE A C 1
ATOM 827 O O . ILE A 1 102 ? -9.301 -8.083 -1.411 1.00 98.06 102 ILE A O 1
ATOM 831 N N . VAL A 1 103 ? -7.486 -9.404 -1.503 1.00 98.06 103 VAL A N 1
ATOM 832 C CA . VAL A 1 103 ? -7.958 -10.336 -0.467 1.00 98.06 103 VAL A CA 1
ATOM 833 C C . VAL A 1 103 ? -8.212 -9.605 0.854 1.00 98.06 103 VAL A C 1
ATOM 835 O O . VAL A 1 103 ? -9.300 -9.709 1.423 1.00 98.06 103 VAL A O 1
ATOM 838 N N . MET A 1 104 ? -7.240 -8.822 1.328 1.00 98.06 104 MET A N 1
ATOM 839 C CA . MET A 1 104 ? -7.335 -8.127 2.615 1.00 98.06 104 MET A CA 1
ATOM 840 C C . MET A 1 104 ? -8.394 -7.026 2.600 1.00 98.06 104 MET A C 1
ATOM 842 O O . MET A 1 104 ? -9.108 -6.850 3.588 1.00 98.06 104 MET A O 1
ATOM 846 N N . MET A 1 105 ? -8.563 -6.335 1.472 1.00 97.88 105 MET A N 1
ATOM 847 C CA . MET A 1 105 ? -9.591 -5.317 1.305 1.00 97.88 105 MET A CA 1
ATOM 848 C C . MET A 1 105 ? -10.991 -5.935 1.312 1.00 97.88 105 MET A C 1
ATOM 850 O O . MET A 1 105 ? -11.864 -5.432 2.017 1.00 97.88 105 MET A O 1
ATOM 854 N N . VAL A 1 106 ? -11.213 -7.061 0.624 1.00 97.38 106 VAL A N 1
ATOM 855 C CA . VAL A 1 106 ? -12.496 -7.784 0.682 1.00 97.38 106 VAL A CA 1
ATOM 856 C C . VAL A 1 106 ? -12.791 -8.257 2.107 1.00 97.38 106 VAL A C 1
ATOM 858 O O . VAL A 1 106 ? -13.903 -8.056 2.602 1.00 97.38 106 VAL A O 1
ATOM 861 N N . MET A 1 107 ? -11.802 -8.817 2.812 1.00 97.06 107 MET A N 1
ATOM 862 C CA . MET A 1 107 ? -11.953 -9.201 4.221 1.00 97.06 107 MET A CA 1
ATOM 863 C C . MET A 1 107 ? -12.274 -7.990 5.114 1.00 97.06 107 MET A C 1
ATOM 865 O O . MET A 1 107 ? -13.147 -8.067 5.983 1.00 97.06 107 MET A O 1
ATOM 869 N N . HIS A 1 108 ? -11.627 -6.846 4.876 1.00 97.12 108 HIS A N 1
ATOM 870 C CA . HIS A 1 108 ? -11.891 -5.601 5.594 1.00 97.12 108 HIS A CA 1
ATOM 871 C C . HIS A 1 108 ? -13.306 -5.065 5.339 1.00 97.12 108 HIS A C 1
ATOM 873 O O . HIS A 1 108 ? -14.007 -4.702 6.283 1.00 97.12 108 HIS A O 1
ATOM 879 N N . MET A 1 109 ? -13.759 -5.040 4.087 1.00 97.44 109 MET A N 1
ATOM 880 C CA . MET A 1 109 ? -15.107 -4.585 3.735 1.00 97.44 109 MET A CA 1
ATOM 881 C C . MET A 1 109 ? -16.169 -5.512 4.330 1.00 97.44 109 MET A C 1
ATOM 883 O O . MET A 1 109 ? -17.142 -5.048 4.926 1.00 97.44 109 MET A O 1
ATOM 887 N N . THR A 1 110 ? -15.930 -6.824 4.267 1.00 95.88 110 THR A N 1
ATOM 888 C CA . THR A 1 110 ? -16.814 -7.840 4.848 1.00 95.88 110 THR A CA 1
ATOM 889 C C . THR A 1 110 ? -16.979 -7.632 6.350 1.00 95.88 110 THR A C 1
ATOM 891 O O . THR A 1 110 ? -18.109 -7.586 6.836 1.00 95.88 110 THR A O 1
ATOM 894 N N . ARG A 1 111 ? -15.888 -7.421 7.103 1.00 93.94 111 ARG A N 1
ATOM 895 C CA . ARG A 1 111 ? -16.011 -7.175 8.550 1.00 93.94 111 ARG A CA 1
ATOM 896 C C . ARG A 1 111 ? -16.723 -5.858 8.855 1.00 93.94 111 ARG A C 1
ATOM 898 O O . ARG A 1 111 ? -17.499 -5.818 9.805 1.00 93.94 111 ARG A O 1
ATOM 905 N N . VAL A 1 112 ? -16.496 -4.788 8.073 1.00 94.75 112 VAL A N 1
ATOM 906 C CA . VAL A 1 112 ? -17.215 -3.510 8.268 1.00 94.75 112 VAL A CA 1
ATOM 907 C C . VAL A 1 112 ? -18.719 -3.756 8.178 1.00 94.75 112 VAL A C 1
ATOM 909 O O . VAL A 1 112 ? -19.475 -3.268 9.020 1.00 94.75 112 VAL A O 1
ATOM 912 N N . PHE A 1 113 ? -19.132 -4.515 7.163 1.00 95.19 113 PHE A N 1
ATOM 913 C CA . PHE A 1 113 ? -20.528 -4.798 6.883 1.00 95.19 113 PHE A CA 1
ATOM 914 C C . PHE A 1 113 ? -21.157 -5.702 7.948 1.00 95.19 113 PHE A C 1
ATOM 916 O O . PHE A 1 113 ? -22.137 -5.308 8.581 1.00 95.19 113 PHE A O 1
ATOM 923 N N . LEU A 1 114 ? -20.560 -6.870 8.210 1.00 93.19 114 LEU A N 1
ATOM 924 C CA . LEU A 1 114 ? -21.096 -7.854 9.160 1.00 93.19 114 LEU A CA 1
ATOM 925 C C . LEU A 1 114 ? -21.180 -7.312 10.592 1.00 93.19 114 LEU A C 1
ATOM 927 O O . LEU A 1 114 ? -22.099 -7.655 11.328 1.00 93.19 114 LEU A O 1
ATOM 931 N N . MET A 1 115 ? -20.253 -6.435 10.983 1.00 91.06 115 MET A N 1
ATOM 932 C CA . MET A 1 115 ? -20.226 -5.839 12.322 1.00 91.06 115 MET A CA 1
ATOM 933 C C . MET A 1 115 ? -20.994 -4.511 12.402 1.00 91.06 115 MET A C 1
ATOM 935 O O . MET A 1 115 ? -20.958 -3.839 13.430 1.00 91.06 115 MET A O 1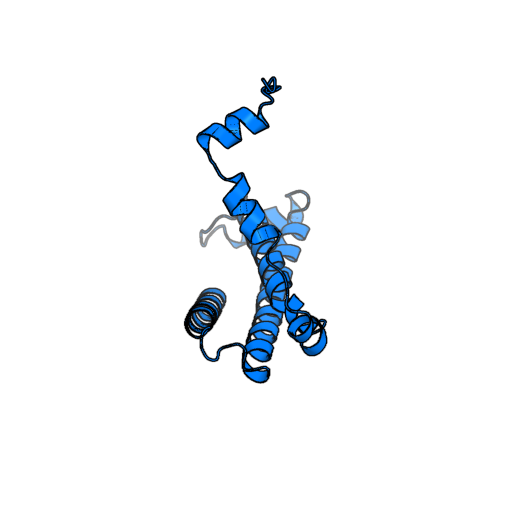
ATOM 939 N N . GLY A 1 116 ? -21.666 -4.095 11.321 1.00 92.19 116 GLY A N 1
ATOM 940 C CA . GLY A 1 116 ? -22.448 -2.858 11.276 1.00 92.19 116 GLY A CA 1
ATOM 941 C C . GLY A 1 116 ? -21.619 -1.588 11.492 1.00 92.19 116 GLY A C 1
ATOM 942 O O . GLY A 1 116 ? -22.163 -0.553 11.876 1.00 92.19 116 GLY A O 1
ATOM 943 N N . ALA A 1 117 ? -20.305 -1.642 11.255 1.00 90.62 117 ALA A N 1
ATOM 944 C CA . ALA A 1 117 ? -19.394 -0.542 11.551 1.00 90.62 117 ALA A CA 1
ATOM 945 C C . ALA A 1 117 ? -19.586 0.665 10.613 1.00 90.62 117 ALA A C 1
ATOM 947 O O . ALA A 1 117 ? -19.142 1.755 10.964 1.00 90.62 117 ALA A O 1
ATOM 948 N N . PHE A 1 118 ? -20.277 0.497 9.483 1.00 94.31 118 PHE A N 1
ATOM 949 C CA . PHE A 1 118 ? -20.628 1.564 8.535 1.00 94.31 118 PHE A CA 1
ATOM 950 C C . PHE A 1 118 ? -21.823 2.433 8.959 1.00 94.31 118 PHE A C 1
ATOM 952 O O . PHE A 1 118 ? -22.052 3.475 8.353 1.00 94.31 118 PHE A O 1
ATOM 959 N N . LYS A 1 119 ? -22.614 1.998 9.950 1.00 93.56 119 LYS A N 1
ATOM 960 C CA . LYS A 1 119 ? -23.800 2.737 10.412 1.00 93.56 119 LYS A CA 1
ATOM 961 C C . LYS A 1 119 ? -23.415 4.087 11.030 1.00 93.56 119 LYS A C 1
ATOM 963 O O . LYS A 1 119 ? -22.247 4.309 11.367 1.00 93.56 119 LYS A O 1
ATOM 968 N N . TYR A 1 120 ? -24.418 4.946 11.224 1.00 93.00 120 TYR A N 1
ATOM 969 C CA . TYR A 1 120 ? -24.283 6.246 11.882 1.00 93.00 120 TYR A CA 1
ATOM 970 C C . TYR A 1 120 ? -23.346 6.201 13.101 1.00 93.00 120 TYR A C 1
ATOM 972 O O . TYR A 1 120 ? -23.503 5.308 13.945 1.00 93.00 120 TYR A O 1
ATOM 980 N N . PRO A 1 121 ? -22.376 7.129 13.230 1.00 94.62 121 PRO A N 1
ATOM 981 C CA . PRO A 1 121 ? -22.100 8.300 12.377 1.00 94.62 121 PRO A CA 1
ATOM 982 C C . PRO A 1 121 ? -20.958 8.089 11.349 1.00 94.62 121 PRO A C 1
ATOM 984 O O . PRO A 1 121 ? -20.189 9.013 11.082 1.00 94.62 121 PRO A O 1
ATOM 987 N N . ARG A 1 122 ? -20.739 6.862 10.843 1.00 95.44 122 ARG A N 1
ATOM 988 C CA . ARG A 1 122 ? -19.564 6.492 10.015 1.00 95.44 122 ARG A CA 1
ATOM 989 C C . ARG A 1 122 ? -19.881 6.210 8.541 1.00 95.44 122 ARG A C 1
ATOM 991 O O . ARG A 1 122 ? -19.081 5.583 7.843 1.00 95.44 122 ARG A O 1
ATOM 998 N N . GLU A 1 123 ? -21.010 6.700 8.042 1.00 96.88 123 GLU A N 1
ATOM 999 C CA . GLU A 1 123 ? -21.456 6.496 6.660 1.00 96.88 123 GLU A CA 1
ATOM 1000 C C . GLU A 1 123 ? -20.466 7.091 5.656 1.00 96.88 123 GLU A C 1
ATOM 1002 O O . GLU A 1 123 ? -20.161 6.476 4.636 1.00 96.88 123 GLU A O 1
ATOM 1007 N N . VAL A 1 124 ? -19.901 8.260 5.971 1.00 97.31 124 VAL A N 1
ATOM 1008 C CA . VAL A 1 124 ? -18.900 8.916 5.119 1.00 97.31 124 VAL A CA 1
ATOM 1009 C C . VAL A 1 124 ? -17.661 8.033 4.972 1.00 97.31 124 VAL A C 1
ATOM 1011 O O . VAL A 1 124 ? -17.206 7.796 3.857 1.00 97.31 124 VAL A O 1
ATOM 1014 N N . THR A 1 125 ? -17.150 7.465 6.069 1.00 96.50 125 THR A N 1
ATOM 1015 C CA . THR A 1 125 ? -16.009 6.536 6.031 1.00 96.50 125 THR A CA 1
ATOM 1016 C C . THR A 1 125 ? -16.305 5.310 5.169 1.00 96.50 125 THR A C 1
ATOM 1018 O O . THR A 1 125 ? -15.427 4.842 4.448 1.00 96.50 125 THR A O 1
ATOM 1021 N N . TRP A 1 126 ? -17.539 4.805 5.205 1.00 97.69 126 TRP A N 1
ATOM 1022 C CA . TRP A 1 126 ? -17.957 3.699 4.348 1.00 97.69 126 TRP A CA 1
ATOM 1023 C C . TRP A 1 126 ? -17.964 4.073 2.866 1.00 97.69 126 TRP A C 1
ATOM 1025 O O . TRP A 1 126 ? -17.421 3.323 2.060 1.00 97.69 126 TRP A O 1
ATOM 1035 N N . LEU A 1 127 ? -18.502 5.242 2.506 1.00 97.88 127 LEU A N 1
ATOM 1036 C CA . LEU A 1 127 ? -18.486 5.728 1.122 1.00 97.88 127 LEU A CA 1
ATOM 1037 C C . LEU A 1 127 ? -17.054 5.891 0.595 1.00 97.88 127 LEU A C 1
ATOM 1039 O O . LEU A 1 127 ? -16.764 5.455 -0.518 1.00 97.88 127 LEU A O 1
ATOM 1043 N N . PHE A 1 128 ? -16.141 6.429 1.412 1.00 97.94 128 PHE A N 1
ATOM 1044 C CA . PHE A 1 128 ? -14.714 6.457 1.076 1.00 97.94 128 PHE A CA 1
ATOM 1045 C C . PHE A 1 128 ? -14.141 5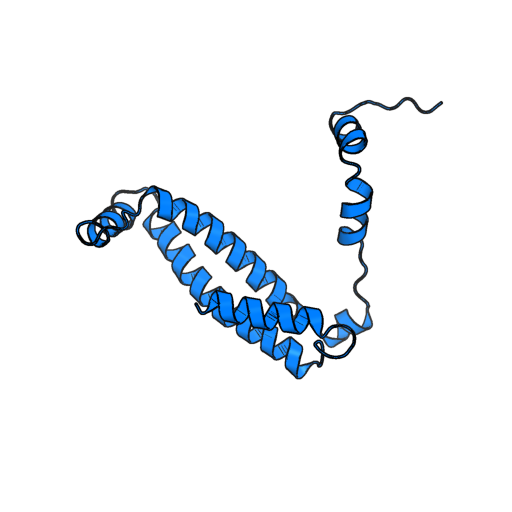.048 0.896 1.00 97.94 128 PHE A C 1
ATOM 1047 O O . PHE A 1 128 ? -13.419 4.812 -0.065 1.00 97.94 128 PHE A O 1
ATOM 1054 N N . GLY A 1 129 ? -14.485 4.097 1.767 1.00 97.25 129 GLY A N 1
ATOM 1055 C CA . GLY A 1 129 ? -14.058 2.700 1.639 1.00 97.25 129 GLY A CA 1
ATOM 1056 C C .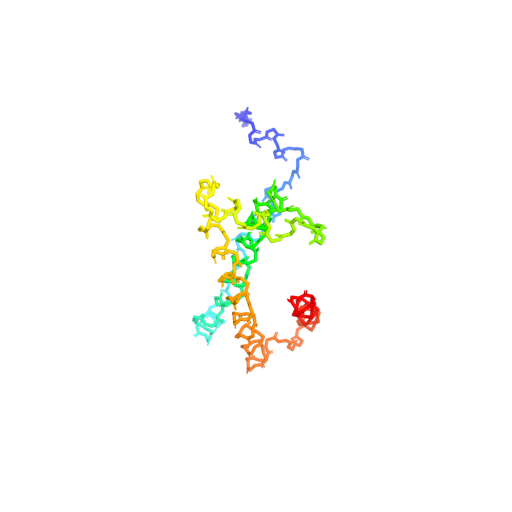 GLY A 1 129 ? -14.530 2.040 0.339 1.00 97.25 129 GLY A C 1
ATOM 1057 O O . GLY A 1 129 ? -13.742 1.383 -0.336 1.00 97.25 129 GLY A O 1
ATOM 1058 N N . VAL A 1 130 ? -15.786 2.264 -0.057 1.00 97.75 130 VAL A N 1
ATOM 1059 C CA . VAL A 1 130 ? -16.329 1.789 -1.342 1.00 97.75 130 VAL A CA 1
ATOM 1060 C C . VAL A 1 130 ? -15.607 2.448 -2.520 1.00 97.75 130 VAL A C 1
ATOM 1062 O O . VAL A 1 130 ? -15.248 1.761 -3.474 1.00 97.75 130 VAL A O 1
ATOM 1065 N N . GLY A 1 131 ? -15.338 3.755 -2.444 1.00 98.12 131 GLY A N 1
ATOM 1066 C CA . GLY A 1 131 ? -14.556 4.465 -3.457 1.00 98.12 131 GLY A CA 1
ATOM 1067 C C . GLY A 1 131 ? -13.131 3.921 -3.590 1.00 98.12 131 GLY A C 1
ATOM 1068 O O . GLY A 1 131 ? -12.666 3.686 -4.700 1.00 98.12 131 GLY A O 1
ATOM 1069 N N . LEU A 1 132 ? -12.458 3.642 -2.470 1.00 97.81 132 LEU A N 1
ATOM 1070 C CA . LEU A 1 132 ? -11.126 3.030 -2.457 1.00 97.81 132 LEU A CA 1
ATOM 1071 C C . LEU A 1 132 ? -11.133 1.617 -3.052 1.00 97.81 132 LEU A C 1
ATOM 1073 O O . LEU A 1 132 ? -10.218 1.276 -3.797 1.00 97.81 132 LEU A O 1
ATOM 1077 N N . LEU A 1 133 ? -12.169 0.815 -2.783 1.00 97.31 133 LEU A N 1
ATOM 1078 C CA . LEU A 1 133 ? -12.340 -0.492 -3.419 1.00 97.31 133 LEU A CA 1
ATOM 1079 C C . LEU A 1 133 ? -12.475 -0.362 -4.939 1.00 97.31 133 LEU A C 1
ATOM 1081 O O . LEU A 1 133 ? -11.784 -1.067 -5.667 1.00 97.31 133 LEU A O 1
ATOM 1085 N N . ALA A 1 134 ? -13.312 0.562 -5.417 1.00 97.94 134 ALA A N 1
ATOM 1086 C CA . ALA A 1 134 ? -13.471 0.806 -6.848 1.00 97.94 134 ALA A CA 1
ATOM 1087 C C . ALA A 1 134 ? -12.153 1.250 -7.504 1.00 97.94 134 ALA A C 1
ATOM 1089 O O . ALA A 1 134 ? -11.788 0.719 -8.546 1.00 97.94 134 ALA A O 1
ATOM 1090 N N . LEU A 1 135 ? -11.407 2.159 -6.864 1.00 97.69 135 LEU A N 1
ATOM 1091 C CA . LEU A 1 135 ? -10.093 2.607 -7.342 1.00 97.69 135 LEU A CA 1
ATOM 1092 C C . LEU A 1 135 ? -9.045 1.492 -7.358 1.00 97.69 135 LEU A C 1
ATOM 1094 O O . LEU A 1 135 ? -8.143 1.524 -8.180 1.00 97.69 135 LEU A O 1
ATOM 1098 N N . THR A 1 136 ? -9.146 0.523 -6.451 1.00 97.44 136 THR A N 1
ATOM 1099 C CA . THR A 1 136 ? -8.210 -0.609 -6.389 1.00 97.44 136 THR A CA 1
ATOM 1100 C C . THR A 1 136 ? -8.478 -1.635 -7.494 1.00 97.44 136 THR A C 1
ATOM 1102 O O . THR A 1 136 ? -7.571 -2.362 -7.887 1.00 97.44 136 THR A O 1
ATOM 1105 N N . LEU A 1 137 ? -9.721 -1.720 -7.975 1.00 96.12 137 LEU A N 1
ATOM 1106 C CA . LEU A 1 137 ? -10.134 -2.644 -9.036 1.00 96.12 137 LEU A CA 1
ATOM 1107 C C . LEU A 1 137 ? -9.976 -2.072 -10.453 1.00 96.12 137 LEU A C 1
ATOM 1109 O O . LEU A 1 137 ? -10.036 -2.849 -11.406 1.00 96.12 137 LEU A O 1
ATOM 1113 N N . ALA A 1 138 ? -9.851 -0.750 -10.581 1.00 94.75 138 ALA A N 1
ATOM 1114 C CA . ALA A 1 138 ? -9.663 -0.043 -11.848 1.00 94.75 138 ALA A CA 1
ATOM 1115 C C . ALA A 1 138 ? -8.239 -0.227 -12.394 1.00 94.75 138 ALA A C 1
ATOM 1117 O O . ALA A 1 138 ? -8.121 -0.399 -13.628 1.00 94.75 138 ALA A O 1
#

Secondary structure (DSSP, 8-state):
-------HHHHHHHHH--HHHHHHHHTPPPPHHHHHHHGGGGHHHHHHHHHHHHHHHHHHHHHTT---STTTHHHHHHHHHHTSTTHHHHHHHHHHHHHHHHHHHHHHHHHHHHTTTTSTT-HHHHHHHHHHHHHHH-